Protein AF-A0A7C2NTZ2-F1 (afdb_monomer_lite)

Structure (mmCIF, N/CA/C/O backbone):
data_AF-A0A7C2NTZ2-F1
#
_entry.id   AF-A0A7C2NTZ2-F1
#
loop_
_atom_site.group_PDB
_atom_site.id
_atom_site.type_symbol
_atom_site.label_atom_id
_atom_site.label_alt_id
_atom_site.label_comp_id
_atom_site.label_asym_id
_atom_site.label_entity_id
_atom_site.label_seq_id
_atom_site.pdbx_PDB_ins_code
_atom_site.Cartn_x
_atom_site.Cartn_y
_atom_site.Cartn_z
_atom_site.occupancy
_atom_site.B_iso_or_equiv
_atom_site.auth_seq_id
_atom_site.auth_comp_id
_atom_site.auth_asym_id
_atom_site.auth_atom_id
_atom_site.pdbx_PDB_model_num
ATOM 1 N N . MET A 1 1 ? -19.519 -4.144 10.214 1.00 53.94 1 MET A N 1
ATOM 2 C CA . MET A 1 1 ? -18.588 -3.020 10.439 1.00 53.94 1 MET A CA 1
ATOM 3 C C . MET A 1 1 ? -17.218 -3.454 9.927 1.00 53.94 1 MET A C 1
ATOM 5 O O . MET A 1 1 ? -16.953 -4.651 9.962 1.00 53.94 1 MET A O 1
ATOM 9 N N . ALA A 1 2 ? -16.405 -2.552 9.372 1.00 64.12 2 ALA A N 1
ATOM 10 C CA . ALA A 1 2 ? -15.077 -2.903 8.854 1.00 64.12 2 ALA A CA 1
ATOM 11 C C . ALA A 1 2 ? -14.061 -3.000 10.004 1.00 64.12 2 ALA A C 1
ATOM 13 O O . ALA A 1 2 ? -14.119 -2.199 10.937 1.00 64.12 2 ALA A O 1
ATOM 14 N N . ALA A 1 3 ? -13.152 -3.974 9.943 1.00 78.81 3 ALA A N 1
ATOM 15 C CA . ALA A 1 3 ? -12.025 -4.053 10.865 1.00 78.81 3 ALA A CA 1
ATOM 16 C C . ALA A 1 3 ? -11.040 -2.913 10.556 1.00 78.81 3 ALA A C 1
ATOM 18 O O . ALA A 1 3 ? -10.731 -2.676 9.389 1.00 78.81 3 ALA A O 1
ATOM 19 N N . ALA A 1 4 ? -10.583 -2.202 11.588 1.00 89.44 4 ALA A N 1
ATOM 20 C CA . ALA A 1 4 ? -9.639 -1.099 11.449 1.00 89.44 4 ALA A CA 1
ATOM 21 C C . ALA A 1 4 ? -8.285 -1.461 12.071 1.00 89.44 4 ALA A C 1
ATOM 23 O O . ALA A 1 4 ? -8.227 -2.162 13.086 1.00 89.44 4 ALA A O 1
ATOM 24 N N . VAL A 1 5 ? -7.208 -0.957 11.471 1.00 93.50 5 VAL A N 1
ATOM 25 C CA . VAL A 1 5 ? -5.821 -1.148 11.919 1.00 93.50 5 VAL A CA 1
ATOM 26 C C . VAL A 1 5 ? -5.155 0.208 12.164 1.00 93.50 5 VAL A C 1
ATOM 28 O O . VAL A 1 5 ? -5.522 1.209 11.544 1.00 93.50 5 VAL A O 1
ATOM 31 N N . SER A 1 6 ? -4.217 0.269 13.111 1.00 94.25 6 SER A N 1
ATOM 32 C CA . SER A 1 6 ? -3.449 1.486 13.414 1.00 94.25 6 SER A CA 1
ATOM 33 C C . SER A 1 6 ? -2.206 1.602 12.542 1.00 94.25 6 SER A C 1
ATOM 35 O O . SER A 1 6 ? -1.777 2.714 12.247 1.00 94.25 6 SER A O 1
ATOM 37 N N . ALA A 1 7 ? -1.652 0.475 12.091 1.00 95.38 7 ALA A N 1
ATOM 38 C CA . ALA A 1 7 ? -0.496 0.453 11.210 1.00 95.38 7 ALA A CA 1
ATOM 39 C C . ALA A 1 7 ? -0.720 -0.421 9.979 1.00 95.38 7 ALA A C 1
ATOM 41 O O . ALA A 1 7 ? -1.348 -1.480 10.053 1.00 95.38 7 ALA A O 1
ATOM 42 N N . PHE A 1 8 ? -0.150 0.020 8.863 1.00 96.69 8 PHE A N 1
ATOM 43 C CA . PHE A 1 8 ? -0.098 -0.727 7.615 1.00 96.69 8 PHE A CA 1
ATOM 44 C C . PHE A 1 8 ? 1.247 -0.506 6.928 1.00 96.69 8 PHE A C 1
ATOM 46 O O . PHE A 1 8 ? 1.728 0.624 6.862 1.00 96.69 8 PHE A O 1
ATOM 53 N N . GLY A 1 9 ? 1.829 -1.566 6.382 1.00 97.44 9 GLY A N 1
ATOM 54 C CA . GLY A 1 9 ? 3.041 -1.508 5.583 1.00 97.44 9 GLY A CA 1
ATOM 55 C C . GLY A 1 9 ? 3.041 -2.529 4.457 1.00 97.44 9 GLY A C 1
ATOM 56 O O . GLY A 1 9 ? 2.336 -3.535 4.514 1.00 97.44 9 GLY A O 1
ATOM 57 N N . VAL A 1 10 ? 3.833 -2.250 3.424 1.00 98.06 10 VAL A N 1
ATOM 58 C CA . VAL A 1 10 ? 3.966 -3.108 2.239 1.00 98.06 10 VAL A CA 1
ATOM 59 C C . VAL A 1 10 ? 5.420 -3.180 1.818 1.00 98.06 10 VAL A C 1
ATOM 61 O O . VAL A 1 10 ? 6.115 -2.159 1.816 1.00 98.06 10 VAL A O 1
ATOM 64 N N . VAL A 1 11 ? 5.851 -4.381 1.440 1.00 97.00 11 VAL A N 1
ATOM 65 C CA . VAL A 1 11 ? 7.138 -4.623 0.787 1.00 97.00 11 VAL A CA 1
ATOM 66 C C . VAL A 1 11 ? 6.927 -4.687 -0.724 1.00 97.00 11 VAL A C 1
ATOM 68 O O . VAL A 1 11 ? 6.134 -5.490 -1.220 1.00 97.00 11 VAL A O 1
ATOM 71 N N . PHE A 1 12 ? 7.656 -3.844 -1.443 1.00 96.50 12 PHE A N 1
ATOM 72 C CA . PHE A 1 12 ? 7.679 -3.762 -2.897 1.00 96.50 12 PHE A CA 1
ATOM 73 C C . PHE A 1 12 ? 9.009 -4.276 -3.428 1.00 96.50 12 PHE A C 1
ATOM 75 O O . PHE A 1 12 ? 10.041 -4.114 -2.773 1.00 96.50 12 PHE A O 1
ATOM 82 N N . SER A 1 13 ? 8.985 -4.841 -4.628 1.00 94.62 13 SER A N 1
ATOM 83 C CA . SER A 1 13 ? 10.183 -5.142 -5.403 1.00 94.62 13 SER A CA 1
ATOM 84 C C . SER A 1 13 ? 10.201 -4.275 -6.655 1.00 94.62 13 SER A C 1
ATOM 86 O O . SER A 1 13 ? 9.141 -4.046 -7.245 1.00 94.62 13 SER A O 1
ATOM 88 N N . ASP A 1 14 ? 11.403 -3.830 -7.024 1.00 92.75 14 ASP A N 1
ATOM 89 C CA . ASP A 1 14 ? 11.682 -3.153 -8.296 1.00 92.75 14 ASP A CA 1
ATOM 90 C C . ASP A 1 14 ? 11.037 -1.765 -8.436 1.00 92.75 14 ASP A C 1
ATOM 92 O O . ASP A 1 14 ? 10.530 -1.391 -9.482 1.00 92.75 14 ASP A O 1
ATOM 96 N N . VAL A 1 15 ? 11.017 -0.975 -7.354 1.00 94.94 15 VAL A N 1
ATOM 97 C CA . VAL A 1 15 ? 10.560 0.426 -7.428 1.00 94.94 15 VAL A CA 1
ATOM 98 C C . VAL A 1 15 ? 11.704 1.293 -7.943 1.00 94.94 15 VAL A C 1
ATOM 100 O O . VAL A 1 15 ? 12.511 1.793 -7.152 1.00 94.94 15 VAL A O 1
ATOM 103 N N . GLU A 1 16 ? 11.769 1.510 -9.251 1.00 93.38 16 GLU A N 1
ATOM 104 C CA . GLU A 1 16 ? 12.847 2.283 -9.872 1.00 93.38 16 GLU A CA 1
ATOM 105 C C . GLU A 1 16 ? 12.485 3.760 -10.042 1.00 93.38 16 GLU A C 1
ATOM 107 O O . GLU A 1 16 ? 13.321 4.653 -9.851 1.00 93.38 16 GLU A O 1
ATOM 112 N N . LEU A 1 17 ? 11.223 4.038 -10.379 1.00 93.06 17 LEU A N 1
ATOM 113 C CA . LEU A 1 17 ? 10.756 5.392 -10.652 1.00 93.06 17 LEU A CA 1
ATOM 114 C C . LEU A 1 17 ? 10.107 6.042 -9.428 1.00 93.06 17 LEU A C 1
ATOM 116 O O . LEU A 1 17 ? 9.317 5.467 -8.682 1.00 93.06 17 LEU A O 1
ATOM 120 N N . GLN A 1 18 ? 10.423 7.321 -9.232 1.00 91.75 18 GLN A N 1
ATOM 121 C CA . GLN A 1 18 ? 9.805 8.121 -8.181 1.00 91.75 18 GLN A CA 1
ATOM 122 C C . GLN A 1 18 ? 8.325 8.370 -8.500 1.00 91.75 18 GLN A C 1
ATOM 124 O O . GLN A 1 18 ? 7.977 8.775 -9.608 1.00 91.75 18 GLN A O 1
ATOM 129 N N . SER A 1 19 ? 7.463 8.237 -7.488 1.00 91.12 19 SER A N 1
ATOM 130 C CA . SER A 1 19 ? 6.030 8.592 -7.541 1.00 91.12 19 SER A CA 1
ATOM 131 C C . SER A 1 19 ? 5.153 7.800 -8.528 1.00 91.12 19 SER A C 1
ATOM 133 O O . SER A 1 19 ? 3.987 8.149 -8.703 1.00 91.12 19 SER A O 1
ATOM 135 N N . THR A 1 20 ? 5.660 6.732 -9.146 1.00 94.81 20 THR A N 1
ATOM 136 C CA . THR A 1 20 ? 4.854 5.756 -9.908 1.00 94.81 20 THR A CA 1
ATOM 137 C C . THR A 1 20 ? 4.109 4.808 -8.971 1.00 94.81 20 THR A C 1
ATOM 139 O O . THR A 1 20 ? 2.942 4.487 -9.193 1.00 94.81 20 THR A O 1
ATOM 142 N N . THR A 1 21 ? 4.756 4.436 -7.866 1.00 97.06 21 THR A N 1
ATOM 143 C CA . THR A 1 21 ? 4.185 3.584 -6.823 1.00 97.06 21 THR A CA 1
ATOM 144 C C . THR A 1 21 ? 3.747 4.415 -5.621 1.00 97.06 21 THR A C 1
ATOM 146 O O . THR A 1 21 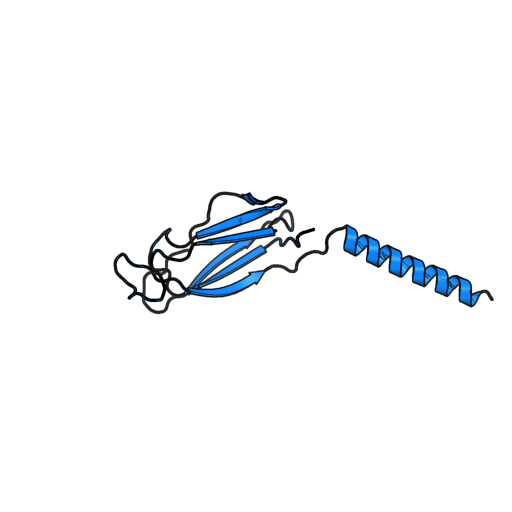? 4.532 5.190 -5.065 1.00 97.06 21 THR A O 1
ATOM 149 N N . THR A 1 22 ? 2.483 4.275 -5.209 1.00 97.88 22 THR A N 1
ATOM 150 C CA . THR A 1 22 ? 1.904 5.059 -4.104 1.00 97.88 22 THR A CA 1
ATOM 151 C C . THR A 1 22 ? 0.931 4.256 -3.244 1.00 97.88 22 THR A C 1
ATOM 153 O O . THR A 1 22 ? 0.193 3.410 -3.750 1.00 97.88 22 THR A O 1
ATOM 156 N N . ASN A 1 23 ? 0.869 4.594 -1.952 1.00 97.88 23 ASN A N 1
ATOM 157 C CA . ASN A 1 23 ? -0.110 4.066 -1.001 1.00 97.88 23 ASN A CA 1
ATOM 158 C C . ASN A 1 23 ? -1.072 5.174 -0.558 1.00 97.88 23 ASN A C 1
ATOM 160 O O . ASN A 1 23 ? -0.667 6.141 0.086 1.00 97.88 23 ASN A O 1
ATOM 164 N N . GLN A 1 24 ? -2.362 5.018 -0.849 1.00 97.94 24 GLN A N 1
ATOM 165 C CA . GLN A 1 24 ? -3.427 5.865 -0.316 1.00 97.94 24 GLN A CA 1
ATOM 166 C C . GLN A 1 24 ? -4.192 5.111 0.770 1.00 97.94 24 GLN A C 1
ATOM 168 O O . GLN A 1 24 ? -4.800 4.074 0.503 1.00 97.94 24 GLN A O 1
ATOM 173 N N . LEU A 1 25 ? -4.212 5.669 1.978 1.00 97.44 25 LEU A N 1
ATOM 174 C CA . LEU A 1 25 ? -4.926 5.107 3.120 1.00 97.44 25 LEU A CA 1
ATOM 175 C C . LEU A 1 25 ? -6.299 5.764 3.268 1.00 97.44 25 LEU A C 1
ATOM 177 O O . LEU A 1 25 ? -6.456 6.963 3.017 1.00 97.44 25 LEU A O 1
ATOM 181 N N . PHE A 1 26 ? -7.284 4.971 3.678 1.00 96.75 26 PHE A N 1
ATOM 182 C CA . PHE A 1 26 ? -8.661 5.398 3.883 1.00 96.75 26 PHE A CA 1
ATOM 183 C C . PHE A 1 26 ? -9.178 4.930 5.238 1.00 96.75 26 PHE A C 1
ATOM 185 O O . PHE A 1 26 ? -8.947 3.790 5.656 1.00 96.75 26 PHE A O 1
ATOM 192 N N . GLY A 1 27 ? -9.917 5.813 5.896 1.00 93.94 27 GLY A N 1
ATOM 193 C CA . GLY A 1 27 ? -10.678 5.526 7.094 1.00 93.94 27 GLY A CA 1
ATOM 194 C C . GLY A 1 27 ? -12.120 5.159 6.788 1.00 93.94 27 GLY A C 1
ATOM 195 O O . GLY A 1 27 ? -12.486 4.855 5.650 1.00 93.94 27 GLY A O 1
ATOM 196 N N . LEU A 1 28 ? -12.935 5.169 7.839 1.00 90.44 28 LEU A N 1
ATOM 197 C CA . LEU A 1 28 ? -14.333 4.763 7.775 1.00 90.44 28 LEU A CA 1
ATOM 198 C C . LEU A 1 28 ? -15.090 5.528 6.676 1.00 90.44 28 LEU A C 1
ATOM 200 O O . LEU A 1 28 ? -14.994 6.749 6.582 1.00 90.44 28 LEU A O 1
ATOM 204 N N . GLY A 1 29 ? -15.861 4.802 5.862 1.00 91.06 29 GLY A N 1
ATOM 205 C CA . GLY A 1 29 ? -16.641 5.396 4.772 1.00 91.06 29 GLY A CA 1
ATOM 206 C C . GLY A 1 29 ? -15.802 5.857 3.577 1.00 91.06 29 GLY A C 1
ATOM 207 O O . GLY A 1 29 ? -16.221 6.768 2.873 1.00 91.06 29 GLY A O 1
ATOM 208 N N . ASP A 1 30 ? -14.623 5.260 3.363 1.00 93.50 30 ASP A N 1
ATOM 209 C CA . ASP A 1 30 ? -13.704 5.593 2.266 1.00 93.50 30 ASP A CA 1
ATOM 210 C C . ASP A 1 30 ? -13.169 7.033 2.300 1.00 93.50 30 ASP A C 1
ATOM 212 O O . ASP A 1 30 ? -12.757 7.586 1.277 1.00 93.50 30 ASP A O 1
ATOM 216 N N . VAL A 1 31 ? -13.117 7.635 3.490 1.00 95.44 31 VAL A N 1
ATOM 217 C CA . VAL A 1 31 ? -12.539 8.967 3.689 1.00 95.44 31 VAL A CA 1
ATOM 218 C C . VAL A 1 31 ? -11.008 8.872 3.638 1.00 95.44 31 VAL A C 1
ATOM 220 O O . VAL A 1 31 ? -10.429 8.114 4.417 1.00 95.44 31 VAL A O 1
ATOM 223 N N . PRO A 1 32 ? -10.313 9.608 2.751 1.00 96.81 32 PRO A N 1
ATOM 224 C CA . PRO A 1 32 ? -8.857 9.551 2.658 1.00 96.81 32 PRO A CA 1
ATOM 225 C C . PRO A 1 32 ? -8.191 10.122 3.917 1.00 96.81 32 PRO A C 1
ATOM 227 O O . PRO A 1 32 ? -8.525 11.216 4.366 1.00 96.81 32 PRO A O 1
ATOM 230 N N . LEU A 1 33 ? -7.197 9.408 4.452 1.00 96.50 33 LEU A N 1
ATOM 231 C CA . LEU A 1 33 ? -6.435 9.794 5.652 1.00 96.50 33 LEU A CA 1
ATOM 232 C C . LEU A 1 33 ? -5.204 10.659 5.319 1.00 96.50 33 LEU A C 1
ATOM 234 O O . LEU A 1 33 ? -4.180 10.593 5.993 1.00 96.50 33 LEU A O 1
ATOM 238 N N . GLY A 1 34 ? -5.283 11.436 4.239 1.00 96.06 34 GLY A N 1
ATOM 239 C CA . GLY A 1 34 ? -4.171 12.212 3.692 1.00 96.06 34 GLY A CA 1
ATOM 240 C C . GLY A 1 34 ? -4.027 12.042 2.183 1.00 96.06 34 GLY A C 1
ATOM 241 O O . GLY A 1 34 ? -4.911 11.501 1.516 1.00 96.06 34 GLY A O 1
ATOM 242 N N . ARG A 1 35 ? -2.905 12.526 1.643 1.00 97.31 35 ARG A N 1
ATOM 243 C CA . ARG A 1 35 ? -2.531 12.348 0.230 1.00 97.31 35 ARG A CA 1
ATOM 244 C C . ARG A 1 35 ? -1.901 10.965 0.001 1.00 97.31 35 ARG A C 1
ATOM 246 O O . ARG A 1 35 ? -1.403 10.383 0.966 1.00 97.31 35 ARG A O 1
ATOM 253 N N . PRO A 1 36 ? -1.856 10.468 -1.250 1.00 97.50 36 PRO A N 1
ATOM 254 C CA . PRO A 1 36 ? -1.109 9.259 -1.565 1.00 97.50 36 PRO A CA 1
ATOM 255 C C . PRO A 1 36 ? 0.360 9.443 -1.189 1.00 97.50 36 PRO A C 1
ATOM 257 O O . PRO A 1 36 ? 0.975 10.454 -1.537 1.00 97.50 36 PRO A O 1
ATOM 260 N N . LEU A 1 37 ? 0.908 8.472 -0.470 1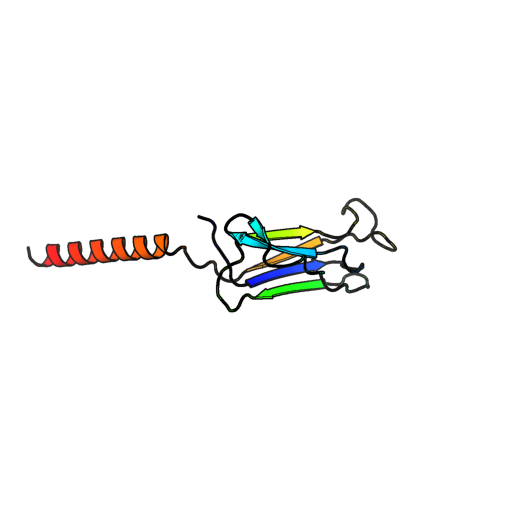.00 97.69 37 LEU A N 1
ATOM 261 C CA . LEU A 1 37 ? 2.298 8.471 -0.045 1.00 97.69 37 LEU A CA 1
ATOM 262 C C . LEU A 1 37 ? 3.146 7.781 -1.119 1.00 97.69 37 LEU A C 1
ATOM 264 O O . LEU A 1 37 ? 2.848 6.629 -1.446 1.00 97.69 37 LEU A O 1
ATOM 268 N N . PRO A 1 38 ? 4.168 8.447 -1.683 1.00 97.50 38 PRO A N 1
ATOM 269 C CA . PRO A 1 38 ? 5.066 7.816 -2.638 1.00 97.50 38 PRO A CA 1
ATOM 270 C C . PRO A 1 38 ? 5.943 6.781 -1.934 1.00 97.50 38 PRO A C 1
ATOM 272 O O . PRO A 1 38 ? 6.459 7.024 -0.840 1.00 97.50 38 PRO A O 1
ATOM 275 N N . VAL A 1 39 ? 6.114 5.625 -2.569 1.00 97.12 39 VAL A N 1
ATOM 276 C CA . VAL A 1 39 ? 7.066 4.615 -2.103 1.00 97.12 39 VAL A CA 1
ATOM 277 C C . VAL A 1 39 ? 8.483 5.089 -2.441 1.00 97.12 39 VAL A C 1
ATOM 279 O O . VAL A 1 39 ? 8.696 5.589 -3.549 1.00 97.12 39 VAL A O 1
ATOM 282 N N . PRO A 1 40 ? 9.459 4.962 -1.521 1.00 94.81 40 PRO A N 1
ATOM 283 C CA . PRO A 1 40 ? 10.845 5.291 -1.824 1.00 94.81 40 PRO A CA 1
ATOM 284 C C . PRO A 1 40 ? 11.354 4.471 -3.013 1.00 94.81 40 PRO A C 1
ATOM 286 O O . PRO A 1 40 ? 11.313 3.241 -2.972 1.00 94.81 40 PRO A O 1
ATOM 289 N N . ALA A 1 41 ? 11.840 5.143 -4.056 1.00 93.69 41 ALA A N 1
ATOM 290 C CA . ALA A 1 41 ? 12.487 4.452 -5.164 1.00 93.69 41 ALA A CA 1
ATOM 291 C C . ALA A 1 41 ? 13.901 4.008 -4.774 1.00 93.69 41 ALA A C 1
ATOM 293 O O . ALA A 1 41 ? 14.648 4.756 -4.133 1.00 93.69 41 ALA A O 1
ATOM 294 N N . ALA A 1 42 ? 14.267 2.809 -5.204 1.00 91.25 42 ALA A N 1
ATOM 295 C CA . ALA A 1 42 ? 15.585 2.219 -5.060 1.00 91.25 42 ALA A CA 1
ATOM 296 C C . ALA A 1 42 ? 16.100 1.839 -6.461 1.00 91.25 42 ALA A C 1
ATOM 298 O O . ALA A 1 42 ? 16.090 0.668 -6.813 1.00 91.25 42 ALA A O 1
ATOM 299 N N . PRO A 1 43 ? 16.537 2.815 -7.280 1.00 82.81 43 PRO A N 1
ATOM 300 C CA . PRO A 1 43 ? 16.868 2.583 -8.686 1.00 82.81 43 PRO A CA 1
ATOM 301 C C . PRO A 1 43 ? 18.151 1.759 -8.831 1.00 82.81 43 PRO A C 1
ATOM 303 O O . PRO A 1 43 ? 19.245 2.326 -8.870 1.00 82.81 43 PRO A O 1
ATOM 306 N N . ARG A 1 44 ? 18.005 0.431 -8.841 1.00 82.56 44 ARG A N 1
ATOM 307 C CA . ARG A 1 44 ? 18.964 -0.626 -9.197 1.00 82.56 44 ARG A CA 1
ATOM 308 C C . ARG A 1 44 ? 18.177 -1.935 -9.345 1.00 82.56 44 ARG A C 1
ATOM 310 O O . ARG A 1 44 ? 17.172 -2.117 -8.662 1.00 82.56 44 ARG A O 1
ATOM 317 N N . ASP A 1 45 ? 18.749 -2.879 -10.081 1.00 81.81 45 ASP A N 1
ATOM 318 C CA . ASP A 1 45 ? 18.192 -4.221 -10.230 1.00 81.81 45 ASP A CA 1
ATOM 319 C C . ASP A 1 45 ? 18.016 -4.945 -8.883 1.00 81.81 45 ASP A C 1
ATOM 321 O O . ASP A 1 45 ? 18.885 -4.890 -8.001 1.00 81.81 45 ASP A O 1
ATOM 325 N N . ALA A 1 46 ? 16.919 -5.701 -8.773 1.00 84.19 46 ALA A N 1
ATOM 326 C CA . ALA A 1 46 ? 16.632 -6.618 -7.667 1.00 84.19 46 ALA A CA 1
ATOM 327 C C . ALA A 1 46 ? 16.627 -5.949 -6.279 1.00 84.19 46 ALA A C 1
ATOM 329 O O . ALA A 1 46 ? 17.111 -6.505 -5.286 1.00 84.19 46 ALA A O 1
ATOM 330 N N . THR A 1 47 ? 16.074 -4.740 -6.203 1.00 93.31 47 THR A N 1
ATOM 331 C CA . THR A 1 47 ? 15.909 -3.998 -4.952 1.00 93.31 47 THR A CA 1
ATOM 332 C C . THR A 1 47 ? 14.545 -4.230 -4.307 1.00 93.31 47 THR A C 1
ATOM 334 O O . THR A 1 47 ? 13.575 -4.666 -4.936 1.00 93.31 47 THR A O 1
ATOM 337 N N . PHE A 1 48 ? 14.486 -3.915 -3.011 1.00 94.75 48 PHE A N 1
ATOM 338 C CA . PHE A 1 48 ? 13.259 -3.894 -2.227 1.00 94.75 48 PHE A CA 1
ATOM 339 C C . PHE A 1 48 ? 13.039 -2.511 -1.627 1.00 94.75 48 PHE A C 1
ATOM 341 O O . PHE A 1 48 ? 13.969 -1.900 -1.093 1.00 94.75 48 PHE A O 1
ATOM 348 N N . SER A 1 49 ? 11.784 -2.077 -1.643 1.00 95.50 49 SER A N 1
ATOM 349 C CA . SER A 1 49 ? 11.328 -0.849 -1.001 1.00 95.50 49 SER A CA 1
ATOM 350 C C . SER A 1 49 ? 10.241 -1.162 0.013 1.00 95.50 49 SER A C 1
ATOM 352 O O . SER A 1 49 ? 9.387 -2.018 -0.205 1.00 95.50 49 SER A O 1
ATOM 354 N N . PHE A 1 50 ? 10.247 -0.445 1.133 1.00 96.44 50 PHE A N 1
ATOM 355 C CA . PHE A 1 50 ? 9.233 -0.577 2.171 1.00 96.44 50 PHE A CA 1
ATOM 356 C C . PHE A 1 50 ? 8.579 0.775 2.439 1.00 96.44 50 PHE A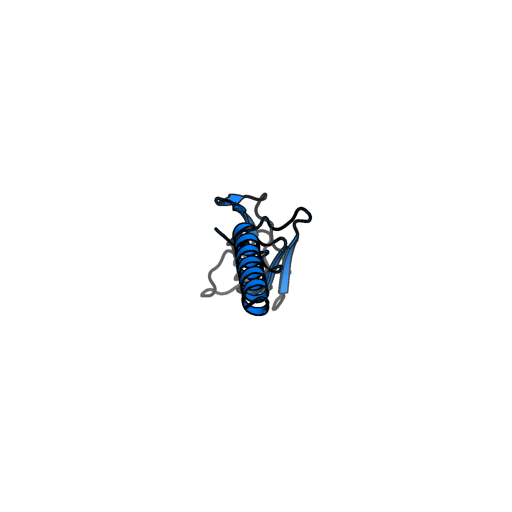 C 1
ATOM 358 O O . PHE A 1 50 ? 9.266 1.785 2.603 1.00 96.44 50 PHE A O 1
ATOM 365 N N . LEU A 1 51 ? 7.249 0.781 2.517 1.00 97.19 51 LEU A N 1
ATOM 366 C CA . LEU A 1 51 ? 6.477 1.930 2.977 1.00 97.19 51 LEU A CA 1
ATOM 367 C C . LEU A 1 51 ? 5.500 1.475 4.056 1.00 97.19 51 LEU A C 1
ATOM 369 O O . LEU A 1 51 ? 4.590 0.694 3.780 1.00 97.19 51 LEU A O 1
ATOM 373 N N . GLY A 1 52 ? 5.692 1.999 5.266 1.00 97.00 52 GLY A N 1
ATOM 374 C CA . GLY A 1 52 ? 4.835 1.775 6.424 1.00 97.00 52 GLY A CA 1
ATOM 375 C C . GLY A 1 52 ? 4.279 3.082 6.980 1.00 97.00 52 GLY A C 1
ATOM 376 O O . GLY A 1 52 ? 4.942 4.116 6.939 1.00 97.00 52 GLY A O 1
ATOM 377 N N . VAL A 1 53 ? 3.058 3.024 7.503 1.00 96.56 53 VAL A N 1
ATOM 378 C CA . VAL A 1 53 ? 2.364 4.136 8.161 1.00 96.56 53 VAL A CA 1
ATOM 379 C C . VAL A 1 53 ? 1.820 3.648 9.493 1.00 96.56 53 VAL A C 1
ATOM 381 O O . VAL A 1 53 ? 1.226 2.572 9.555 1.00 96.56 53 VAL A O 1
ATOM 384 N N . LEU A 1 54 ? 2.000 4.455 10.536 1.00 95.56 54 LEU A N 1
ATOM 385 C CA . LEU A 1 54 ? 1.451 4.250 11.872 1.00 95.56 54 LEU A CA 1
ATOM 386 C C . LEU A 1 54 ? 0.608 5.470 12.259 1.00 95.56 54 LEU A C 1
ATOM 388 O O . LEU A 1 54 ? 1.077 6.602 12.167 1.00 95.56 54 LEU A O 1
ATOM 392 N N . PHE A 1 55 ? -0.614 5.223 12.722 1.00 94.38 55 PHE A N 1
ATOM 393 C CA . PHE A 1 55 ? -1.459 6.203 13.391 1.00 94.38 55 PHE A CA 1
ATOM 394 C C . PHE A 1 55 ? -1.415 5.961 14.902 1.00 94.38 55 PHE A C 1
ATOM 396 O O . PHE A 1 55 ? -1.943 4.969 15.404 1.00 94.38 55 PHE A O 1
ATOM 403 N N . GLU A 1 56 ? -0.794 6.895 15.621 1.00 91.94 56 GLU A N 1
ATOM 404 C CA . GLU A 1 56 ? -0.647 6.866 17.086 1.00 91.94 56 GLU A CA 1
ATOM 405 C C . GLU A 1 56 ? -2.002 6.980 17.810 1.00 91.94 56 GLU A C 1
ATOM 407 O O . GLU A 1 56 ? -2.182 6.455 18.905 1.00 91.94 56 GLU A O 1
ATOM 412 N N . GLU A 1 57 ? -2.985 7.631 17.181 1.00 87.00 57 GLU A N 1
ATOM 413 C CA . GLU A 1 57 ? -4.306 7.913 17.763 1.00 87.00 57 GLU A CA 1
ATOM 414 C C . GLU A 1 57 ? -5.256 6.698 17.772 1.00 87.00 57 GLU A C 1
ATOM 416 O O . GLU A 1 57 ? -6.365 6.775 18.304 1.00 87.00 57 GLU A O 1
ATOM 421 N N . GLY A 1 58 ? -4.830 5.559 17.214 1.00 84.25 58 GLY A N 1
ATOM 422 C CA . GLY A 1 58 ? -5.575 4.301 17.229 1.00 84.25 58 GLY A CA 1
ATOM 423 C C . GLY A 1 58 ? -5.922 3.752 15.840 1.00 84.25 58 GLY A C 1
ATOM 424 O O . GLY A 1 58 ? -5.446 4.248 14.817 1.00 84.25 58 GLY A O 1
ATOM 425 N N . PRO A 1 59 ? -6.724 2.671 15.778 1.00 88.12 59 PRO A N 1
ATOM 426 C CA . PRO A 1 59 ? -7.026 1.983 14.531 1.00 88.12 59 PRO A CA 1
ATOM 427 C C . PRO A 1 59 ? -8.000 2.786 13.666 1.00 88.12 59 PRO A C 1
ATOM 429 O O . PRO A 1 59 ? -9.207 2.789 13.905 1.00 88.12 59 PRO A O 1
ATOM 432 N N . VAL A 1 60 ? -7.467 3.451 12.642 1.00 92.75 60 VAL A N 1
ATOM 433 C CA . VAL A 1 60 ? -8.237 4.307 11.723 1.00 92.75 60 VAL A CA 1
ATOM 434 C C . VAL A 1 60 ? -8.210 3.820 10.280 1.00 92.75 60 VAL A C 1
ATOM 436 O O . VAL A 1 60 ? -9.083 4.196 9.506 1.00 92.75 60 VAL A O 1
ATOM 439 N N . ILE A 1 61 ? -7.250 2.974 9.899 1.00 94.25 61 ILE A N 1
ATOM 440 C CA . ILE A 1 61 ? -7.107 2.493 8.524 1.00 94.25 61 ILE A CA 1
ATOM 441 C C . ILE A 1 61 ? -8.101 1.355 8.300 1.00 94.25 61 ILE A C 1
ATOM 443 O O . ILE A 1 61 ? -8.049 0.338 8.985 1.00 94.25 61 ILE A O 1
ATOM 447 N N . THR A 1 62 ? -8.980 1.507 7.313 1.00 93.62 62 THR A N 1
ATOM 448 C CA . THR A 1 62 ? -9.985 0.493 6.935 1.00 93.62 62 THR A CA 1
ATOM 449 C C . THR A 1 62 ? -9.830 0.004 5.498 1.00 93.62 62 THR A C 1
ATOM 451 O O . THR A 1 62 ? -10.297 -1.082 5.162 1.00 93.62 62 THR A O 1
ATOM 454 N N . ARG A 1 63 ? -9.148 0.778 4.644 1.00 94.00 63 ARG A N 1
ATOM 455 C CA . ARG A 1 63 ? -8.794 0.386 3.279 1.00 94.00 63 ARG A CA 1
ATOM 456 C C . ARG A 1 63 ? -7.490 1.049 2.865 1.00 94.00 63 ARG A C 1
ATOM 458 O O . ARG A 1 63 ? -7.210 2.186 3.241 1.00 94.00 63 ARG A O 1
ATOM 465 N N . VAL A 1 64 ? -6.725 0.353 2.034 1.00 96.12 64 VAL A N 1
ATOM 466 C CA . VAL A 1 64 ? -5.564 0.916 1.349 1.00 96.12 64 VAL A CA 1
ATOM 467 C C . VAL A 1 64 ? -5.731 0.699 -0.148 1.00 96.12 64 VAL A C 1
ATOM 469 O O . VAL A 1 64 ? -6.127 -0.380 -0.585 1.00 96.12 64 VAL A O 1
ATOM 472 N N . ARG A 1 65 ? -5.467 1.739 -0.938 1.00 97.31 65 ARG A N 1
ATOM 473 C CA . ARG A 1 65 ? -5.333 1.644 -2.391 1.00 97.31 65 ARG A CA 1
ATOM 474 C C . ARG A 1 65 ? -3.865 1.806 -2.735 1.00 97.31 65 ARG A C 1
ATOM 476 O O . ARG A 1 65 ? -3.273 2.830 -2.405 1.00 97.31 65 ARG A O 1
ATOM 483 N N . ILE A 1 66 ? -3.326 0.811 -3.419 1.00 97.56 66 ILE A N 1
ATOM 484 C CA . ILE A 1 66 ? -1.941 0.790 -3.868 1.00 97.56 66 ILE A CA 1
ATOM 485 C C . ILE A 1 66 ? -1.948 0.977 -5.383 1.00 97.56 66 ILE A C 1
ATOM 487 O O . ILE A 1 66 ? -2.704 0.303 -6.085 1.00 97.56 66 ILE A O 1
ATOM 491 N N . ALA A 1 67 ? -1.155 1.923 -5.872 1.00 96.75 67 ALA A N 1
ATOM 492 C CA . ALA A 1 67 ? -0.779 2.012 -7.277 1.00 96.75 67 ALA A CA 1
ATOM 493 C C . ALA A 1 67 ? 0.658 1.500 -7.400 1.00 96.75 67 ALA A C 1
ATOM 495 O O . ALA A 1 67 ? 1.492 1.887 -6.585 1.00 96.75 67 ALA A O 1
ATOM 496 N N . THR A 1 68 ? 0.923 0.629 -8.371 1.00 95.19 68 THR A N 1
ATOM 497 C CA . THR A 1 68 ? 2.222 -0.028 -8.570 1.00 95.19 68 THR A CA 1
ATOM 498 C C . THR A 1 68 ? 2.754 0.278 -9.955 1.00 95.19 68 THR A C 1
ATOM 500 O O . THR A 1 68 ? 2.111 -0.086 -10.944 1.00 95.19 68 THR A O 1
ATOM 503 N N . GLY A 1 69 ? 3.927 0.902 -10.004 1.00 94.56 69 GLY A N 1
ATOM 504 C CA . GLY A 1 69 ? 4.619 1.204 -11.243 1.00 94.56 69 GLY A CA 1
ATOM 505 C C . GLY A 1 69 ? 3.779 2.005 -12.234 1.00 94.56 69 GLY A C 1
ATOM 506 O O . GLY A 1 69 ? 2.743 2.593 -11.913 1.00 94.56 69 GLY A O 1
ATOM 507 N N . ASN A 1 70 ? 4.236 2.035 -13.476 1.00 95.19 70 ASN A N 1
ATOM 508 C CA . ASN A 1 70 ? 3.476 2.591 -14.598 1.00 95.19 70 ASN A CA 1
ATOM 509 C C . ASN A 1 70 ? 3.325 1.591 -15.753 1.00 95.19 70 ASN A C 1
ATOM 511 O O . ASN A 1 70 ? 2.750 1.932 -16.788 1.00 95.19 70 ASN A O 1
ATOM 515 N N . THR A 1 71 ? 3.848 0.377 -15.574 1.00 95.44 71 THR A N 1
ATOM 516 C CA . THR A 1 71 ? 3.959 -0.644 -16.610 1.00 95.44 71 THR A CA 1
ATOM 517 C C . THR A 1 71 ? 3.457 -1.984 -16.077 1.00 95.44 71 THR A C 1
ATOM 519 O O . THR A 1 71 ? 3.746 -2.341 -14.934 1.00 95.44 71 THR A O 1
ATOM 522 N N . PRO A 1 72 ? 2.671 -2.740 -16.863 1.00 91.31 72 PRO A N 1
ATOM 523 C CA . PRO A 1 72 ? 2.191 -4.045 -16.433 1.00 91.31 72 PRO A CA 1
ATOM 524 C C . PRO A 1 72 ? 3.326 -5.087 -16.404 1.00 91.31 72 PRO A C 1
ATOM 526 O O . PRO A 1 72 ? 4.206 -5.042 -17.264 1.00 91.31 72 PRO A O 1
ATOM 529 N N . PRO A 1 73 ? 3.243 -6.117 -15.535 1.00 87.44 73 PRO A N 1
ATOM 530 C CA . PRO A 1 73 ? 4.258 -7.177 -15.430 1.00 87.44 73 PRO A CA 1
ATOM 531 C C . PRO A 1 73 ? 4.507 -8.006 -16.693 1.00 87.44 73 PRO A C 1
ATOM 533 O O . PRO A 1 73 ? 5.459 -8.773 -16.761 1.00 87.44 73 PRO A O 1
ATOM 536 N N . SER A 1 74 ? 3.636 -7.894 -17.693 1.00 86.88 74 SER A N 1
ATOM 537 C CA . SER A 1 74 ? 3.788 -8.566 -18.983 1.00 86.88 74 SER A CA 1
ATOM 538 C C . SER A 1 74 ? 4.798 -7.890 -19.915 1.00 86.88 74 SER A C 1
ATOM 540 O O . SER A 1 74 ? 5.066 -8.420 -20.992 1.00 86.88 74 SER A O 1
ATOM 542 N N . MET A 1 75 ? 5.281 -6.694 -19.574 1.00 88.50 75 MET A N 1
ATOM 543 C CA . MET A 1 75 ? 6.209 -5.914 -20.391 1.00 88.50 75 MET A CA 1
ATOM 544 C C . MET A 1 75 ? 7.602 -5.888 -19.761 1.00 88.50 75 MET A C 1
ATOM 546 O O . MET A 1 75 ? 7.764 -6.182 -18.581 1.00 88.50 75 MET A O 1
ATOM 550 N N . ALA A 1 76 ? 8.608 -5.565 -20.575 1.00 85.94 76 ALA A N 1
ATOM 551 C CA . ALA A 1 76 ? 9.971 -5.398 -20.094 1.00 85.94 76 ALA A CA 1
ATOM 552 C C . ALA A 1 76 ? 10.074 -4.155 -19.204 1.00 85.94 76 ALA A C 1
ATOM 554 O O . ALA A 1 76 ? 9.541 -3.099 -19.559 1.00 85.94 76 ALA A O 1
ATOM 555 N N . ASP A 1 77 ? 10.774 -4.310 -18.088 1.00 87.00 77 ASP A N 1
ATOM 556 C CA . ASP A 1 77 ? 11.069 -3.225 -17.165 1.00 87.00 77 ASP A CA 1
ATOM 557 C C . ASP A 1 77 ? 12.269 -2.385 -17.629 1.00 87.00 77 ASP A C 1
ATOM 559 O O . ASP A 1 77 ? 13.141 -2.875 -18.360 1.00 87.00 77 ASP A O 1
ATOM 563 N N . GLY A 1 78 ? 12.292 -1.112 -17.232 1.00 85.38 78 GLY A N 1
ATOM 564 C CA . GLY A 1 78 ? 13.448 -0.237 -17.379 1.00 85.38 78 GLY A CA 1
ATOM 565 C C . GLY A 1 78 ? 13.213 1.079 -18.128 1.00 85.38 78 GLY A C 1
ATOM 566 O O . GLY A 1 78 ? 12.291 1.291 -18.931 1.00 85.38 78 GLY A O 1
ATOM 567 N N . GLY A 1 79 ? 14.136 2.012 -17.896 1.00 87.62 79 GLY A N 1
ATOM 568 C CA . GLY A 1 79 ? 14.147 3.332 -18.518 1.00 87.62 79 GLY A CA 1
ATOM 569 C C . GLY A 1 79 ? 13.000 4.217 -18.028 1.00 87.62 79 GLY A C 1
ATOM 570 O O . GLY A 1 79 ? 13.141 4.928 -17.040 1.00 87.62 79 GLY A O 1
ATOM 571 N N . ARG A 1 80 ? 11.888 4.252 -18.773 1.00 90.31 80 ARG A N 1
ATOM 572 C CA . ARG A 1 80 ? 10.663 4.990 -18.390 1.00 90.31 80 ARG A CA 1
ATOM 573 C C . ARG A 1 80 ? 9.532 4.062 -17.953 1.00 90.31 80 ARG A C 1
ATOM 575 O O . ARG A 1 80 ? 8.485 4.565 -17.544 1.00 90.31 80 ARG A O 1
ATOM 582 N N . PHE A 1 81 ? 9.726 2.760 -18.103 1.00 92.50 81 PHE A N 1
ATOM 583 C CA . PHE A 1 81 ? 8.799 1.725 -17.692 1.00 92.50 81 PHE A CA 1
ATOM 584 C C . PHE A 1 81 ? 9.262 1.191 -16.338 1.00 92.50 81 PHE A C 1
ATOM 586 O O . PHE A 1 81 ? 10.458 1.018 -16.150 1.00 92.50 81 PHE A O 1
ATOM 593 N N . ASP A 1 82 ? 8.316 1.039 -15.416 1.00 92.81 82 ASP A N 1
ATOM 594 C CA . ASP A 1 82 ? 8.529 0.625 -14.029 1.00 92.81 82 ASP A CA 1
ATOM 595 C C . ASP A 1 82 ? 7.495 -0.452 -13.701 1.00 92.81 82 ASP A C 1
ATOM 597 O O . ASP A 1 82 ? 6.283 -0.177 -13.649 1.00 92.81 82 ASP A O 1
ATOM 601 N N . VAL A 1 83 ? 7.975 -1.684 -13.570 1.00 94.25 83 VAL A N 1
ATOM 602 C CA . VAL A 1 83 ? 7.204 -2.892 -13.284 1.00 94.25 83 VAL A CA 1
ATOM 603 C C . VAL A 1 83 ? 7.380 -3.254 -11.818 1.00 94.25 83 VAL A C 1
ATOM 605 O O . VAL A 1 83 ? 8.305 -3.948 -11.422 1.00 94.25 83 VAL A O 1
ATOM 608 N N . VAL A 1 84 ? 6.415 -2.846 -11.000 1.00 95.25 84 VAL A N 1
ATOM 609 C CA . VAL A 1 84 ? 6.499 -3.042 -9.550 1.00 95.25 84 VAL A CA 1
ATOM 610 C C . VAL A 1 84 ? 5.639 -4.215 -9.107 1.00 95.25 84 VAL A C 1
ATOM 612 O O . VAL A 1 84 ? 4.452 -4.298 -9.436 1.00 95.25 84 VAL A O 1
ATOM 615 N N . THR A 1 85 ? 6.217 -5.093 -8.288 1.00 94.38 85 THR A N 1
ATOM 616 C CA . THR A 1 85 ? 5.486 -6.184 -7.627 1.00 94.38 85 THR A CA 1
ATOM 617 C C . THR A 1 85 ? 5.422 -5.977 -6.115 1.00 94.38 85 THR A C 1
ATOM 619 O O . THR A 1 85 ? 6.213 -5.241 -5.526 1.00 94.38 85 THR A O 1
ATOM 622 N N . MET A 1 86 ? 4.432 -6.604 -5.478 1.00 95.62 86 MET A N 1
ATOM 623 C CA . MET A 1 86 ? 4.228 -6.569 -4.028 1.00 95.62 86 MET A CA 1
ATOM 624 C C . MET A 1 86 ? 4.460 -7.969 -3.470 1.00 95.62 86 MET A C 1
ATOM 626 O O . MET A 1 86 ? 3.956 -8.937 -4.039 1.00 95.62 86 MET A O 1
ATOM 630 N N . ALA A 1 87 ? 5.193 -8.065 -2.365 1.00 91.00 87 ALA A N 1
ATOM 631 C CA . ALA A 1 87 ? 5.445 -9.331 -1.684 1.00 91.00 87 ALA A CA 1
ATOM 632 C C . ALA A 1 87 ? 4.522 -9.478 -0.469 1.00 91.00 87 ALA A C 1
ATOM 634 O O . ALA A 1 87 ? 3.519 -10.187 -0.531 1.00 91.00 87 ALA A O 1
ATOM 635 N N . ASP A 1 88 ? 4.826 -8.739 0.599 1.00 95.38 88 ASP A N 1
ATOM 636 C CA . ASP A 1 88 ? 4.166 -8.888 1.893 1.00 95.38 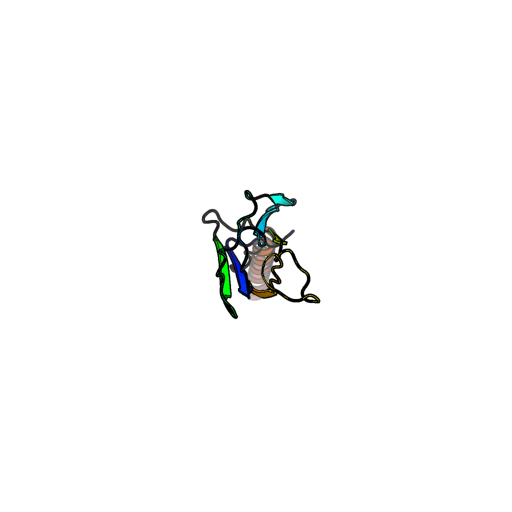88 ASP A CA 1
ATOM 637 C C . ASP A 1 88 ? 3.384 -7.640 2.299 1.00 95.38 88 ASP A C 1
ATOM 639 O O . ASP A 1 88 ? 3.830 -6.501 2.115 1.00 95.38 88 ASP A O 1
ATOM 643 N N . PHE A 1 89 ? 2.235 -7.882 2.931 1.00 95.94 89 PHE A N 1
ATOM 644 C CA . PHE A 1 89 ? 1.409 -6.874 3.588 1.00 95.94 89 PHE A CA 1
ATOM 645 C C . PHE A 1 89 ? 1.494 -7.057 5.103 1.00 95.94 89 PHE A C 1
ATOM 647 O O . PHE A 1 89 ? 1.171 -8.121 5.630 1.00 95.94 89 PHE A O 1
ATOM 654 N N . ILE A 1 90 ? 1.899 -6.006 5.809 1.00 95.12 90 ILE A N 1
ATOM 655 C CA . ILE A 1 90 ? 2.084 -5.993 7.261 1.00 95.12 90 ILE A CA 1
ATOM 656 C C . ILE A 1 90 ? 1.013 -5.090 7.864 1.00 95.12 90 ILE A C 1
ATOM 658 O O . ILE A 1 90 ? 0.851 -3.944 7.450 1.00 95.12 90 ILE A O 1
ATOM 662 N N . TYR A 1 91 ? 0.279 -5.587 8.853 1.00 93.06 91 TYR A N 1
ATOM 663 C CA . TYR A 1 91 ? -0.774 -4.841 9.535 1.00 93.06 91 TYR A CA 1
ATOM 664 C C . TYR A 1 91 ? -0.642 -4.999 11.047 1.00 93.06 91 TYR A C 1
ATOM 666 O O . TYR A 1 91 ? -0.269 -6.062 11.542 1.00 93.06 91 TYR A O 1
ATOM 674 N N . SER A 1 92 ? -0.968 -3.944 11.795 1.00 92.81 92 SER A N 1
ATOM 675 C CA . SER A 1 92 ? -1.205 -4.090 13.234 1.00 92.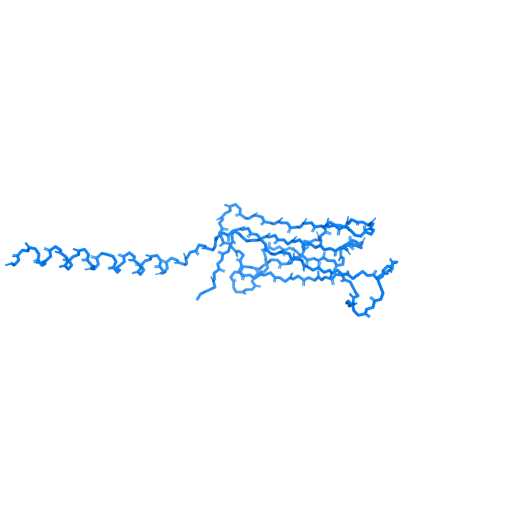81 92 SER A CA 1
ATOM 676 C C . SER A 1 92 ? -2.412 -4.997 13.464 1.00 92.81 92 SER A C 1
ATOM 678 O O . SER A 1 92 ? -3.338 -4.996 12.648 1.00 92.81 92 SER A O 1
ATOM 680 N N . GLU A 1 93 ? -2.457 -5.697 14.596 1.00 86.31 93 GLU A N 1
ATOM 681 C CA . GLU A 1 93 ? -3.620 -6.509 14.955 1.00 86.31 93 GLU A CA 1
ATOM 682 C C . GLU A 1 93 ? -4.919 -5.688 14.871 1.00 86.31 93 GLU A C 1
ATOM 684 O O . GLU A 1 93 ? -5.012 -4.610 15.472 1.00 86.31 93 GLU A O 1
ATOM 689 N N . PRO A 1 94 ? -5.933 -6.161 14.126 1.00 74.75 94 PRO A N 1
ATOM 690 C CA . PRO A 1 94 ? -7.212 -5.479 14.078 1.00 74.75 94 PRO A CA 1
ATOM 691 C C . PRO A 1 94 ? -7.857 -5.475 15.464 1.00 74.75 94 PRO A C 1
ATOM 693 O O . PRO A 1 94 ? -8.070 -6.528 16.068 1.00 74.75 94 PRO A O 1
ATOM 696 N N . VAL A 1 95 ? -8.215 -4.295 15.969 1.00 68.44 95 VAL A N 1
ATOM 697 C CA . VAL A 1 95 ? -8.938 -4.207 17.242 1.00 68.44 95 VAL A CA 1
ATOM 698 C C . VAL A 1 95 ? -10.407 -4.550 16.975 1.00 68.44 95 VAL A C 1
ATOM 700 O O . VAL A 1 95 ? -11.024 -3.921 16.109 1.00 68.44 95 VAL A O 1
ATOM 703 N N . PRO A 1 96 ? -11.005 -5.522 17.695 1.00 64.44 96 PRO A N 1
ATOM 704 C CA . PRO A 1 96 ? -12.414 -5.838 17.526 1.00 64.44 96 PRO A CA 1
ATOM 705 C C . PRO A 1 96 ? -13.265 -4.597 17.774 1.00 64.44 96 PRO A C 1
ATOM 707 O O . PRO A 1 96 ? -13.054 -3.882 18.760 1.00 64.44 96 PRO A O 1
ATOM 710 N N . GLU A 1 97 ? -14.257 -4.376 16.913 1.00 66.00 97 GLU A N 1
ATOM 711 C CA . GLU A 1 97 ? -15.229 -3.302 17.099 1.00 66.00 97 GLU A CA 1
ATOM 712 C C . GLU A 1 97 ? -15.816 -3.340 18.527 1.00 66.00 97 GLU A C 1
ATOM 714 O O . GLU A 1 97 ? -16.002 -4.434 19.085 1.00 66.00 97 GLU A O 1
ATOM 719 N N . PRO A 1 98 ? -16.139 -2.181 19.137 1.00 64.19 98 PRO A N 1
ATOM 720 C CA . PRO A 1 98 ? -16.667 -2.126 20.502 1.00 64.19 98 PRO A CA 1
ATOM 721 C C . PRO A 1 98 ? -17.827 -3.105 20.745 1.00 64.19 98 PRO A C 1
ATOM 723 O O . PRO A 1 98 ? -17.918 -3.711 21.813 1.00 64.19 98 PRO A O 1
ATOM 726 N N . GLY A 1 99 ? -18.665 -3.338 19.726 1.00 67.75 99 GLY A N 1
ATOM 727 C CA . GLY A 1 99 ? -19.787 -4.277 19.776 1.00 67.75 99 GLY A CA 1
ATOM 728 C C . GLY A 1 99 ? -19.382 -5.739 19.983 1.00 67.75 99 GLY A C 1
ATOM 729 O O . GLY A 1 99 ? -20.062 -6.460 20.711 1.00 67.75 99 GLY A O 1
ATOM 730 N N . THR A 1 100 ? -18.263 -6.188 19.416 1.00 74.00 100 THR A N 1
ATOM 731 C CA . THR A 1 100 ? -17.773 -7.562 19.599 1.00 74.00 100 THR A CA 1
ATOM 732 C C . THR A 1 100 ? -17.287 -7.775 21.026 1.00 74.00 100 THR A C 1
ATOM 734 O O . THR A 1 100 ? -17.669 -8.754 21.667 1.00 74.00 100 THR A O 1
ATOM 737 N N . ARG A 1 101 ? -16.529 -6.819 21.577 1.00 70.06 101 ARG A N 1
ATOM 738 C CA . ARG A 1 101 ? -16.079 -6.877 22.979 1.00 70.06 101 ARG A CA 1
ATOM 739 C C . ARG A 1 101 ? -17.269 -6.836 23.939 1.00 70.06 101 ARG A C 1
ATOM 741 O O . ARG A 1 101 ? -17.325 -7.639 24.865 1.00 70.06 101 ARG A O 1
ATOM 748 N N . ALA A 1 102 ? -18.248 -5.969 23.675 1.00 78.25 102 ALA A N 1
ATOM 749 C CA . ALA A 1 102 ? -19.471 -5.877 24.468 1.00 78.25 102 ALA A CA 1
ATOM 750 C C . ALA A 1 102 ? -20.286 -7.181 24.441 1.00 78.25 102 ALA A C 1
ATOM 752 O O . ALA A 1 102 ? -20.743 -7.639 25.484 1.00 78.25 102 ALA A O 1
ATOM 753 N N . ARG A 1 103 ? -20.431 -7.829 23.277 1.00 74.56 103 ARG A N 1
ATOM 754 C CA . ARG A 1 103 ? -21.149 -9.111 23.156 1.00 74.56 103 ARG A CA 1
ATOM 755 C C . ARG A 1 103 ? -20.432 -10.258 23.861 1.00 74.56 103 ARG A C 1
ATOM 757 O O . ARG A 1 103 ? -21.089 -11.053 24.524 1.00 74.56 103 ARG A O 1
ATOM 764 N N . VAL A 1 104 ? -19.105 -10.327 23.767 1.00 82.50 104 VAL A N 1
ATOM 765 C CA . VAL A 1 104 ? -18.309 -11.315 24.512 1.00 82.50 104 VAL A CA 1
ATOM 766 C C . VAL A 1 104 ? -18.450 -11.088 26.016 1.00 82.50 104 VAL A C 1
ATOM 768 O O . VAL A 1 104 ? -18.724 -12.034 26.750 1.00 82.50 104 VAL A O 1
ATOM 771 N N . ALA A 1 105 ? -18.341 -9.839 26.475 1.00 82.56 105 ALA A N 1
ATOM 772 C CA . ALA A 1 105 ? -18.526 -9.493 27.882 1.00 82.56 105 ALA A CA 1
ATOM 773 C C . ALA A 1 105 ? -19.931 -9.861 28.388 1.00 82.56 105 ALA A C 1
ATOM 775 O O . ALA A 1 105 ? -20.056 -10.479 29.444 1.00 82.56 105 ALA A O 1
ATOM 776 N N . LEU A 1 106 ? -20.981 -9.559 27.616 1.00 85.38 106 LEU A N 1
ATOM 777 C CA . LEU A 1 106 ? -22.359 -9.945 27.937 1.00 85.38 106 LEU A CA 1
ATOM 778 C C . LEU A 1 106 ? -22.532 -11.471 27.990 1.00 85.38 106 LEU A C 1
ATOM 780 O O . LEU A 1 106 ? -23.164 -11.983 28.913 1.00 85.38 106 LEU A O 1
ATOM 784 N N . GLY A 1 107 ? -21.941 -12.207 27.045 1.00 87.38 107 GLY A N 1
ATOM 785 C CA . GLY A 1 107 ? -21.961 -13.671 27.040 1.00 87.38 107 GLY A CA 1
ATOM 786 C C . GLY A 1 107 ? -21.266 -14.280 28.262 1.00 87.38 107 GLY A C 1
ATOM 787 O O . GLY A 1 107 ? -21.825 -15.160 28.919 1.00 87.38 107 GLY A O 1
ATOM 788 N N . LEU A 1 108 ? -20.079 -13.776 28.615 1.00 87.56 108 LEU A N 1
ATOM 789 C CA . LEU A 1 108 ? -19.322 -14.217 29.793 1.00 87.56 108 LEU A CA 1
ATOM 790 C C . LEU A 1 108 ? -20.055 -13.896 31.102 1.00 87.56 108 LEU A C 1
ATOM 792 O O . LEU A 1 108 ? -20.137 -14.753 31.984 1.00 87.56 108 LEU A O 1
ATOM 796 N N . ALA A 1 109 ? -20.643 -12.703 31.215 1.00 86.75 109 ALA A N 1
ATOM 797 C CA . ALA A 1 109 ? -21.458 -12.326 32.367 1.00 86.75 109 ALA A CA 1
ATOM 798 C C . ALA A 1 109 ? -22.685 -13.243 32.514 1.00 86.75 109 ALA A C 1
ATOM 800 O O . ALA A 1 109 ? -22.966 -13.729 33.611 1.00 86.75 109 ALA A O 1
ATOM 801 N N . GLY A 1 110 ? -23.376 -13.555 31.412 1.00 84.06 110 GLY A N 1
ATOM 802 C CA . GLY A 1 110 ? -24.510 -14.484 31.411 1.00 84.06 110 GLY A CA 1
ATOM 803 C C . GLY A 1 110 ? -24.139 -15.900 31.873 1.00 84.06 110 GLY A C 1
ATOM 804 O O . GLY A 1 110 ? -24.876 -16.513 32.649 1.00 84.06 110 GLY A O 1
ATOM 805 N N . LEU A 1 111 ? -22.974 -16.412 31.459 1.00 82.12 111 LEU A N 1
ATOM 806 C CA . LEU A 1 111 ? -22.458 -17.716 31.897 1.00 82.12 111 LEU A CA 1
ATOM 807 C C . LEU A 1 111 ? -22.099 -17.731 33.390 1.00 82.12 111 LEU A C 1
ATOM 809 O O . LEU A 1 111 ? -22.425 -18.695 34.086 1.00 82.12 111 LEU A O 1
ATOM 813 N N . ALA A 1 112 ? -21.488 -16.660 33.900 1.00 79.19 112 ALA A N 1
ATOM 814 C CA . ALA A 1 112 ? -21.147 -16.531 35.316 1.00 79.19 112 ALA A CA 1
ATOM 815 C C . ALA A 1 112 ? -22.397 -16.494 36.214 1.00 79.19 112 ALA A C 1
ATOM 817 O O . ALA A 1 112 ? -22.447 -17.180 37.238 1.00 79.19 112 ALA A O 1
ATOM 818 N N . VAL A 1 113 ? -23.439 -15.762 35.802 1.00 80.25 113 VAL A N 1
ATOM 819 C CA . VAL A 1 113 ? -24.727 -15.708 36.516 1.00 80.25 113 VAL A CA 1
ATOM 820 C C . VAL A 1 113 ? -25.402 -17.082 36.538 1.00 80.25 113 VAL A C 1
ATOM 822 O O . VAL A 1 113 ? -25.836 -17.539 37.597 1.00 80.25 113 VAL A O 1
ATOM 825 N N . LYS A 1 114 ? -25.435 -17.789 35.400 1.00 75.56 114 LYS A N 1
ATOM 826 C CA . LYS A 1 114 ? -26.017 -19.139 35.309 1.00 75.56 114 LYS A CA 1
ATOM 827 C C . LYS A 1 114 ? -25.254 -20.156 36.171 1.00 75.56 114 LYS A C 1
ATOM 829 O O . LYS A 1 114 ? -25.871 -20.980 36.845 1.00 75.56 114 LYS A O 1
ATOM 834 N N . GLY A 1 115 ? -23.923 -20.063 36.204 1.00 70.38 115 GLY A N 1
ATOM 835 C CA . GLY A 1 115 ? -23.071 -20.894 37.056 1.00 70.38 115 GLY A CA 1
ATOM 836 C C . GLY A 1 115 ? -23.295 -20.652 38.552 1.00 70.38 115 GLY A C 1
ATOM 837 O O . GLY A 1 115 ? -23.383 -21.617 39.312 1.00 70.38 115 GLY A O 1
ATOM 838 N N . HIS A 1 116 ? -23.456 -19.392 38.975 1.00 65.69 116 HIS A N 1
ATOM 839 C CA . HIS A 1 116 ? -23.745 -19.049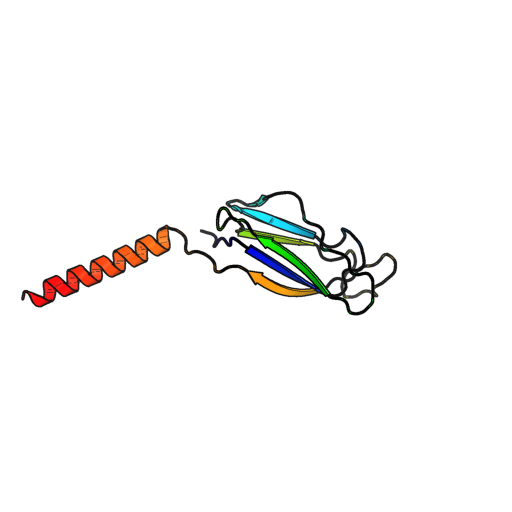 40.373 1.00 65.69 116 HIS A CA 1
ATOM 840 C C . HIS A 1 116 ? -25.142 -19.509 40.815 1.00 65.69 116 HIS A C 1
ATOM 842 O O . HIS A 1 116 ? -25.301 -19.990 41.935 1.00 65.69 116 HIS A O 1
ATOM 848 N N . ALA A 1 117 ? -26.139 -19.415 39.931 1.00 65.44 117 ALA A N 1
ATOM 849 C CA . ALA A 1 117 ? -27.492 -19.893 40.201 1.00 65.44 117 ALA A CA 1
ATOM 850 C C . ALA A 1 117 ? -27.558 -21.424 40.360 1.00 65.44 117 ALA A C 1
ATOM 852 O O . ALA A 1 117 ? -28.248 -21.907 41.251 1.00 65.44 117 ALA A O 1
ATOM 853 N N . SER A 1 118 ? -26.798 -22.193 39.566 1.00 62.34 118 SER A N 1
ATOM 854 C CA . SER A 1 118 ? -26.814 -23.668 39.652 1.00 62.34 118 SER A CA 1
ATOM 855 C C . SER A 1 118 ? -26.126 -24.249 40.894 1.00 62.34 118 SER A C 1
ATOM 857 O O . SER A 1 118 ? -26.360 -25.401 41.225 1.00 62.34 118 SER A O 1
ATOM 859 N N . ARG A 1 119 ? -25.292 -23.467 41.597 1.00 59.25 119 ARG A N 1
ATOM 860 C CA . ARG A 1 119 ? -24.607 -23.892 42.835 1.00 59.25 119 ARG A CA 1
ATOM 861 C C . ARG A 1 119 ? -25.424 -23.658 44.111 1.00 59.25 119 ARG A C 1
ATOM 863 O O . ARG A 1 119 ? -24.945 -23.976 45.195 1.00 59.25 119 ARG A O 1
ATOM 870 N N . ARG A 1 120 ? -26.601 -23.036 44.000 1.00 55.53 120 ARG A N 1
ATOM 871 C CA . ARG A 1 120 ? -27.503 -22.735 45.126 1.00 55.53 120 ARG A CA 1
ATOM 872 C C . ARG A 1 120 ? -28.772 -23.602 45.140 1.00 55.53 120 ARG A C 1
ATOM 874 O O . ARG A 1 120 ? -29.622 -23.372 45.995 1.00 55.53 120 ARG A O 1
ATOM 881 N N . ALA A 1 121 ? -28.894 -24.547 44.209 1.00 49.62 121 ALA A N 1
ATOM 882 C CA . ALA A 1 121 ? -29.906 -25.605 44.199 1.00 49.62 121 ALA A CA 1
ATOM 883 C C . ALA A 1 121 ? -29.252 -26.923 44.628 1.00 49.62 121 ALA A C 1
ATOM 885 O O . ALA A 1 121 ? -29.957 -27.732 45.265 1.00 49.62 121 ALA A O 1
#

Secondary structure (DSSP, 8-state):
---BBSEEEEEEE---STTTSEEEEE-GGG-BSSSPEEPPP--STT-EEEEEEE-TT---B-EEEEE--SS-TTS--BTTB---EEEEEEEPPPBPPHHHHHHHHHHHHHHHHHHHHHT--

Foldseek 3Di:
DFFFFQKKKWKKWFQQDWPQKWKWFAFDPRHTPDDTHIWDHDNDPGDMTMDMDGHPVGGGTRDMDIGAWPADPVDDDDDNGTHMDTDDMDTHPGDDDPVVVVVVVVVVVVVVVVVVVVVVD

Sequence (121 aa):
MAAAVSAFGVVFSDVELQSTTTNQLFGLGDVPLGRPLPVPAAPRDATFSFLGVLFEEGPVITRVRIATGNTPPSMADGGRFDVVTMADFIYSEPVPEPGTRARVALGLAGLAVKGHASRRA

pLDDT: mean 87.95, std 11.12, range [49.62, 98.06]

Radius of gyration: 21.96 Å; chains: 1; bounding box: 49×38×66 Å